Protein AF-A0A9D1WXE5-F1 (afdb_monomer)

Sequence (75 aa):
MRTMNIKSKEDIVNYVNEVGYLPFFRNHIAGFSLENMVEPIYWYDGFSDKEIKWPAWTWREEITKEKSLIYGKFF

InterPro domains:
  IPR056298 AlkZ related [PF24741] (6-75)

Radius of gyration: 12.54 Å; Cα contacts (8 Å, |Δi|>4): 79; chains: 1; bounding box: 38×27×28 Å

Secondary structure (DSSP, 8-state):
-----B-SHHHHHHHHHHHS---SS--SSTT-SHHHHB-HHHH-B---TT--B-HHHHHHHHHHHHTSS------

Solvent-accessible surface area (backbone ato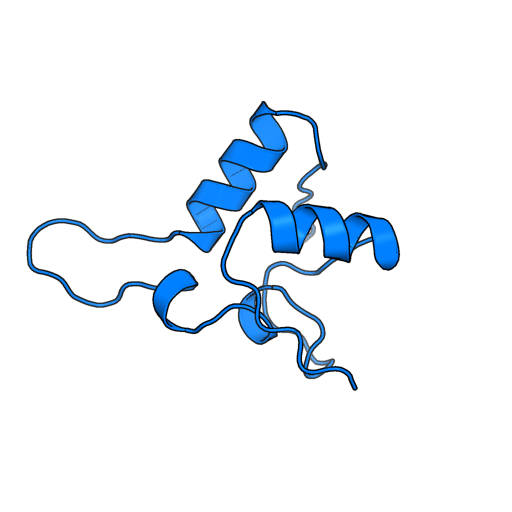ms only — not comparable to full-atom values): 4741 Å² total; per-residue (Å²): 129,87,86,56,76,36,87,51,56,65,50,51,53,55,49,29,72,72,68,72,64,71,45,64,57,74,59,97,52,85,79,56,14,47,62,59,27,35,42,65,74,38,58,52,38,84,82,56,102,85,61,86,47,41,53,55,60,52,33,55,52,49,38,43,74,72,63,77,50,84,86,82,90,85,133

Structure (mmCIF, N/CA/C/O backbone):
data_AF-A0A9D1WXE5-F1
#
_entry.id   AF-A0A9D1WXE5-F1
#
loop_
_atom_site.group_PDB
_atom_site.id
_atom_site.type_symbol
_atom_site.label_atom_id
_atom_site.label_alt_id
_atom_site.label_comp_id
_atom_site.label_asym_id
_atom_site.label_entity_id
_atom_site.label_seq_id
_atom_site.pdbx_PDB_ins_code
_atom_site.Cartn_x
_atom_site.Cartn_y
_atom_site.Cartn_z
_atom_site.occupancy
_atom_site.B_iso_or_equiv
_atom_site.auth_seq_id
_atom_site.auth_comp_id
_atom_site.auth_asym_id
_atom_site.auth_atom_id
_atom_site.pdbx_PDB_model_num
ATOM 1 N N . MET A 1 1 ? -11.956 1.825 -16.764 1.00 51.12 1 MET A N 1
ATOM 2 C CA . MET A 1 1 ? -11.496 1.814 -15.358 1.00 51.12 1 MET A CA 1
ATOM 3 C C . MET A 1 1 ? -10.845 3.147 -15.063 1.00 51.12 1 MET A C 1
ATOM 5 O O . MET A 1 1 ? -10.135 3.650 -15.923 1.00 51.12 1 MET A O 1
ATOM 9 N N . ARG A 1 2 ? -11.142 3.749 -13.910 1.00 52.94 2 ARG A N 1
ATOM 10 C CA . ARG A 1 2 ? -10.556 5.026 -13.491 1.00 52.94 2 ARG A CA 1
ATOM 11 C C . ARG A 1 2 ? -9.056 4.806 -13.277 1.00 52.94 2 ARG A C 1
ATOM 13 O O . ARG A 1 2 ? -8.682 4.001 -12.433 1.00 52.94 2 ARG A O 1
ATOM 20 N N . THR A 1 3 ? -8.210 5.469 -14.059 1.00 56.28 3 THR A N 1
ATOM 21 C CA . THR A 1 3 ? -6.758 5.449 -13.845 1.00 56.28 3 THR A CA 1
ATOM 22 C C . THR A 1 3 ? -6.468 6.315 -12.625 1.00 56.28 3 THR A C 1
ATOM 24 O O . THR A 1 3 ? -6.320 7.529 -12.741 1.00 56.28 3 THR A O 1
ATOM 27 N N . MET A 1 4 ? -6.512 5.726 -11.433 1.00 66.19 4 MET A N 1
ATOM 28 C CA . MET A 1 4 ? -6.111 6.429 -10.219 1.00 66.19 4 MET A CA 1
ATOM 29 C C . MET A 1 4 ? -4.586 6.468 -10.169 1.00 66.19 4 MET A C 1
ATOM 31 O O . MET A 1 4 ? -3.946 5.446 -10.393 1.00 66.19 4 MET A O 1
ATOM 35 N N . ASN A 1 5 ? -4.031 7.656 -9.942 1.00 87.44 5 ASN A N 1
ATOM 36 C CA . ASN A 1 5 ? -2.596 7.898 -9.866 1.00 87.44 5 ASN A CA 1
ATOM 37 C C . ASN A 1 5 ? -2.252 8.120 -8.389 1.00 87.44 5 ASN A C 1
ATOM 39 O O . ASN A 1 5 ? -2.452 9.221 -7.881 1.00 87.44 5 ASN A O 1
ATOM 43 N N . ILE A 1 6 ? -1.854 7.053 -7.695 1.00 94.00 6 ILE A N 1
ATOM 44 C CA . ILE A 1 6 ? -1.524 7.085 -6.265 1.00 94.00 6 ILE A CA 1
ATOM 45 C C . ILE A 1 6 ? -0.155 7.748 -6.097 1.00 94.00 6 ILE A C 1
ATOM 47 O O . ILE A 1 6 ? 0.832 7.297 -6.685 1.00 94.00 6 ILE A O 1
ATOM 51 N N . LYS A 1 7 ? -0.095 8.803 -5.277 1.00 94.81 7 LYS A N 1
ATOM 52 C CA . LYS A 1 7 ? 1.123 9.597 -5.036 1.00 94.81 7 LYS A CA 1
ATOM 53 C C . LYS A 1 7 ? 1.450 9.786 -3.557 1.00 94.81 7 LYS A C 1
ATOM 55 O O . LYS A 1 7 ? 2.448 10.421 -3.222 1.00 94.81 7 LYS A O 1
ATOM 60 N N . SER A 1 8 ? 0.611 9.256 -2.675 1.00 95.69 8 SER A N 1
ATOM 61 C CA . SER A 1 8 ? 0.718 9.421 -1.229 1.00 95.69 8 SER A CA 1
ATOM 62 C C . SER A 1 8 ? 0.100 8.238 -0.484 1.00 95.69 8 SER A C 1
ATOM 64 O O . SER A 1 8 ? -0.632 7.430 -1.064 1.00 95.69 8 SER A O 1
ATOM 66 N N . LYS A 1 9 ? 0.361 8.145 0.825 1.00 96.06 9 LYS A N 1
ATOM 67 C CA . LYS A 1 9 ? -0.308 7.162 1.687 1.00 96.06 9 LYS A CA 1
ATOM 68 C C . LYS A 1 9 ? -1.796 7.472 1.859 1.00 96.06 9 LYS A C 1
ATOM 70 O O . LYS A 1 9 ? -2.600 6.550 1.952 1.00 96.06 9 LYS A O 1
ATOM 75 N N . GLU A 1 10 ? -2.173 8.748 1.852 1.00 97.38 10 GLU A N 1
ATOM 76 C CA . GLU A 1 10 ? -3.556 9.202 1.979 1.00 97.38 10 GLU A CA 1
ATOM 77 C C . GLU A 1 10 ? -4.391 8.741 0.781 1.00 97.38 10 GLU A C 1
ATOM 79 O O . GLU A 1 10 ? -5.519 8.287 0.963 1.00 97.38 10 GLU A O 1
ATOM 84 N N . ASP A 1 11 ? -3.820 8.765 -0.428 1.00 96.81 11 ASP A N 1
ATOM 85 C CA . ASP A 1 11 ? -4.466 8.214 -1.625 1.00 96.81 11 ASP A CA 1
ATOM 86 C C . ASP A 1 11 ? -4.769 6.717 -1.460 1.00 96.81 11 ASP A C 1
ATOM 88 O O . ASP A 1 11 ? -5.855 6.262 -1.821 1.00 96.81 11 ASP A O 1
ATOM 92 N N . ILE A 1 12 ? -3.837 5.951 -0.873 1.00 96.38 12 ILE A N 1
ATOM 93 C CA . ILE A 1 12 ? -4.029 4.520 -0.586 1.00 96.38 12 ILE A CA 1
ATOM 94 C C . ILE A 1 12 ? -5.168 4.334 0.415 1.00 96.38 12 ILE A C 1
ATOM 96 O O . ILE A 1 12 ? -6.065 3.529 0.172 1.00 96.38 12 ILE A O 1
ATOM 100 N N . VAL A 1 13 ? -5.144 5.072 1.529 1.00 97.31 13 VAL A N 1
ATOM 101 C CA . VAL A 1 13 ? -6.167 4.977 2.580 1.00 97.31 13 VAL A CA 1
ATOM 102 C C . VAL A 1 13 ? -7.547 5.317 2.030 1.00 97.31 13 VAL A C 1
ATOM 104 O O . VAL A 1 13 ? -8.487 4.547 2.219 1.00 97.31 13 VAL A O 1
ATOM 107 N N . ASN A 1 14 ? -7.666 6.427 1.303 1.00 96.50 14 ASN A N 1
ATOM 108 C CA . ASN A 1 14 ? -8.925 6.855 0.704 1.00 96.50 14 ASN A CA 1
ATOM 109 C C . ASN A 1 14 ? -9.450 5.824 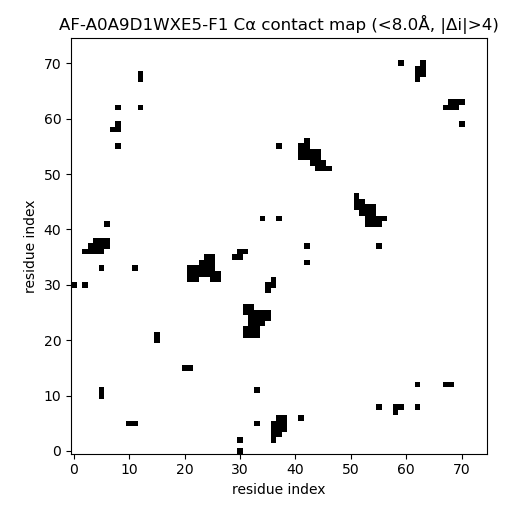-0.296 1.00 96.50 14 ASN A C 1
ATOM 111 O O . ASN A 1 14 ? -10.623 5.461 -0.235 1.00 96.50 14 ASN A O 1
ATOM 115 N N . TYR A 1 15 ? -8.583 5.308 -1.171 1.00 95.25 15 TYR A N 1
ATOM 116 C CA . TYR A 1 15 ? -8.991 4.314 -2.154 1.00 95.25 15 TYR A CA 1
ATOM 117 C C . TYR A 1 15 ? -9.433 3.006 -1.501 1.00 95.25 15 TYR A C 1
ATOM 119 O O . TYR A 1 15 ? -10.499 2.489 -1.818 1.00 95.25 15 TYR A O 1
ATOM 127 N N . VAL A 1 16 ? -8.655 2.473 -0.555 1.00 96.06 16 VAL A N 1
ATOM 128 C CA . VAL A 1 16 ? -9.015 1.232 0.147 1.00 96.06 16 VAL A CA 1
ATOM 129 C C . VAL A 1 16 ? -10.308 1.401 0.942 1.00 96.06 16 VAL A C 1
ATOM 131 O O . VAL A 1 16 ? -11.117 0.481 0.950 1.00 96.06 16 VAL A O 1
ATOM 134 N N . ASN A 1 17 ? -10.555 2.561 1.552 1.00 96.19 17 ASN A N 1
ATOM 135 C CA . ASN A 1 17 ? -11.831 2.834 2.217 1.00 96.19 17 ASN A CA 1
ATOM 136 C C . ASN A 1 17 ? -13.018 2.879 1.237 1.00 96.19 17 ASN A C 1
ATOM 138 O O . ASN A 1 17 ? -14.131 2.536 1.626 1.00 96.19 17 ASN A O 1
ATOM 142 N N . GLU A 1 18 ? -12.798 3.268 -0.023 1.00 95.06 18 GLU A N 1
ATOM 143 C CA . GLU A 1 18 ? -13.817 3.229 -1.081 1.00 95.06 18 GLU A CA 1
ATOM 144 C C . GLU A 1 18 ? -14.092 1.793 -1.562 1.00 95.06 18 GLU A C 1
ATOM 146 O O . GLU A 1 18 ? -15.251 1.412 -1.725 1.00 95.06 18 GLU A O 1
ATOM 151 N N . VAL A 1 19 ? -13.046 0.988 -1.793 1.00 93.19 19 VAL A N 1
ATOM 152 C CA . VAL A 1 19 ? -13.172 -0.321 -2.473 1.00 93.19 19 VAL A CA 1
ATOM 153 C C . VAL A 1 19 ? -13.103 -1.545 -1.551 1.00 93.19 19 VAL A C 1
ATOM 155 O O . VAL A 1 19 ? -13.373 -2.664 -1.981 1.00 93.19 19 VAL A O 1
ATOM 158 N N . GLY A 1 20 ? -12.720 -1.361 -0.291 1.00 95.44 20 GLY A N 1
ATOM 159 C CA . GLY A 1 20 ? -12.598 -2.394 0.741 1.00 95.44 20 GLY A CA 1
ATOM 160 C C . GLY A 1 20 ? -11.211 -3.037 0.859 1.00 95.44 20 GLY A C 1
ATOM 161 O O . GLY A 1 20 ? -10.777 -3.337 1.969 1.00 95.44 20 GLY A O 1
ATOM 162 N N . TYR A 1 21 ? -10.492 -3.253 -0.248 1.00 94.75 21 TYR A N 1
ATOM 163 C CA . TYR A 1 21 ? -9.112 -3.758 -0.222 1.00 94.75 21 TYR A CA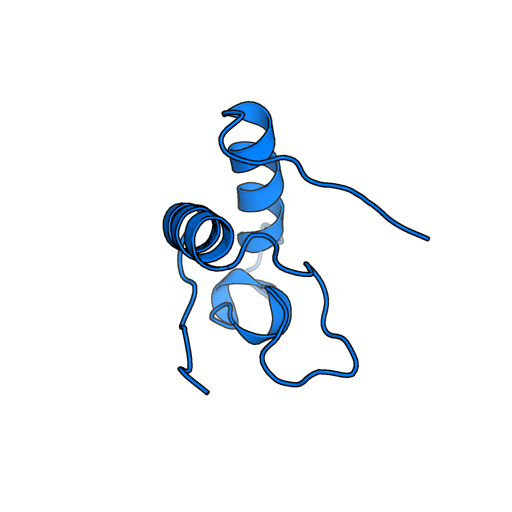 1
ATOM 164 C C . TYR A 1 21 ? -8.349 -3.448 -1.515 1.00 94.75 21 TYR A C 1
ATOM 166 O O . TYR A 1 21 ? -8.936 -3.268 -2.580 1.00 94.75 21 TYR A O 1
ATOM 174 N N . LEU A 1 22 ? -7.017 -3.439 -1.431 1.00 95.31 22 LEU A N 1
ATOM 175 C CA . LEU A 1 22 ? -6.132 -3.242 -2.578 1.00 95.31 22 LEU A CA 1
ATOM 176 C C . LEU A 1 22 ? -4.953 -4.227 -2.506 1.00 95.31 22 LEU A C 1
ATOM 178 O O . LEU A 1 22 ? -4.187 -4.179 -1.539 1.00 95.31 22 LEU A O 1
ATOM 182 N N . PRO A 1 23 ? -4.763 -5.108 -3.506 1.00 95.56 23 PRO A N 1
ATOM 183 C CA . PRO A 1 23 ? -3.567 -5.939 -3.591 1.00 95.56 23 PRO A CA 1
ATOM 184 C C . PRO A 1 23 ? -2.301 -5.086 -3.681 1.00 95.56 23 PRO A C 1
ATOM 186 O O . PRO A 1 23 ? -2.259 -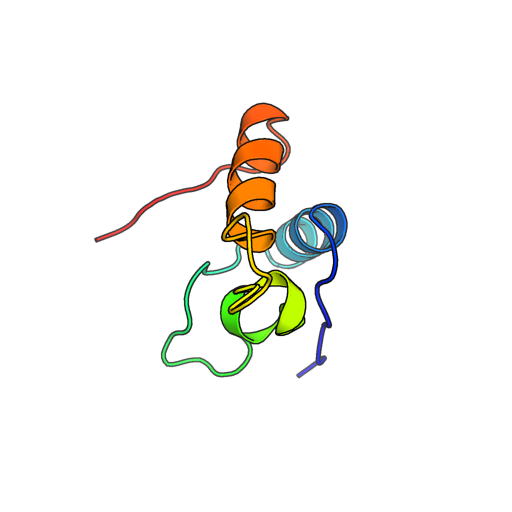4.112 -4.426 1.00 95.56 23 PRO A O 1
ATOM 189 N N . PHE A 1 24 ? -1.246 -5.459 -2.959 1.00 95.25 24 PHE A N 1
ATOM 190 C CA . PHE A 1 24 ? 0.004 -4.696 -2.994 1.00 95.25 24 PHE A CA 1
ATOM 191 C C . PHE A 1 24 ? 0.731 -4.867 -4.340 1.00 95.25 24 PHE A C 1
ATOM 193 O O . PHE A 1 24 ? 1.090 -3.888 -4.988 1.00 95.25 24 PHE A O 1
ATOM 200 N N . PHE A 1 25 ? 0.877 -6.113 -4.797 1.00 94.00 25 PHE A N 1
ATOM 201 C CA . PHE A 1 25 ? 1.561 -6.465 -6.044 1.00 94.00 25 PHE A CA 1
ATOM 202 C C . PHE A 1 25 ? 0.605 -6.642 -7.219 1.00 94.00 25 PHE A C 1
ATOM 204 O O . PHE A 1 25 ? -0.569 -6.988 -7.042 1.00 94.00 25 PHE A O 1
ATOM 211 N N . ARG A 1 26 ? 1.136 -6.444 -8.432 1.00 93.44 26 ARG A N 1
ATOM 212 C CA . ARG A 1 26 ? 0.475 -6.816 -9.688 1.00 93.44 26 ARG A CA 1
ATOM 213 C C . ARG A 1 26 ? -0.037 -8.253 -9.650 1.00 93.44 26 ARG A C 1
ATOM 215 O O . ARG A 1 26 ? 0.624 -9.162 -9.159 1.00 93.44 26 ARG A O 1
ATOM 222 N N . ASN A 1 27 ? -1.221 -8.437 -10.216 1.00 91.88 27 ASN A N 1
ATOM 223 C CA . ASN A 1 27 ? -1.873 -9.728 -10.392 1.00 91.88 27 ASN A CA 1
ATOM 224 C C . ASN A 1 27 ? -2.493 -9.798 -11.801 1.00 91.88 27 ASN A C 1
ATOM 226 O O . ASN A 1 27 ? -2.243 -8.934 -12.643 1.00 91.88 27 ASN A O 1
ATOM 230 N N . HIS A 1 28 ? -3.284 -10.835 -12.079 1.00 93.62 28 HIS A N 1
ATOM 231 C CA . HIS A 1 28 ? -3.888 -11.054 -13.398 1.00 93.62 28 HIS A CA 1
ATOM 232 C C . HIS A 1 28 ? -5.009 -10.060 -13.757 1.00 93.62 28 HIS A C 1
ATOM 234 O O . HIS A 1 28 ? -5.480 -10.059 -14.892 1.00 93.62 28 HIS A O 1
ATOM 240 N N . ILE A 1 29 ? -5.430 -9.20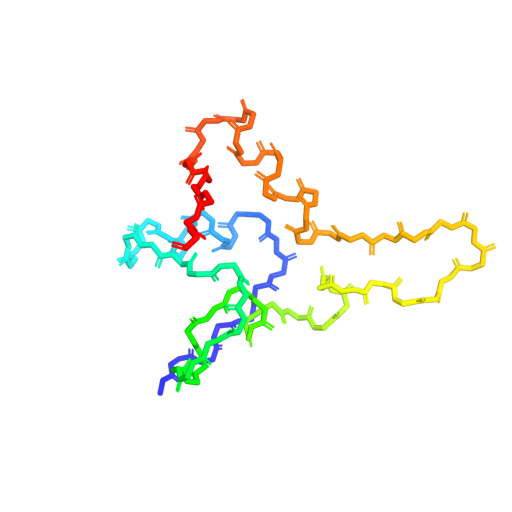9 -12.819 1.00 90.81 29 ILE A N 1
ATOM 241 C CA . ILE A 1 29 ? -6.429 -8.163 -13.024 1.00 90.81 29 ILE A CA 1
ATOM 242 C C . ILE A 1 29 ? -5.697 -6.834 -13.240 1.00 90.81 29 ILE A C 1
ATOM 244 O O . ILE A 1 29 ? -5.135 -6.240 -12.319 1.00 90.81 29 ILE A O 1
ATOM 248 N N . ALA A 1 30 ? -5.701 -6.358 -14.484 1.00 89.06 30 ALA A N 1
ATOM 249 C CA . ALA A 1 30 ? -5.036 -5.115 -14.856 1.00 89.06 30 ALA A CA 1
ATOM 250 C C . ALA A 1 30 ? -5.645 -3.911 -14.124 1.00 89.06 30 ALA A C 1
ATOM 252 O O . ALA A 1 30 ? -6.859 -3.728 -14.128 1.00 89.06 30 ALA A O 1
ATOM 253 N N . GLY A 1 31 ? -4.796 -3.064 -13.538 1.00 89.69 31 GLY A N 1
ATOM 254 C CA . GLY A 1 31 ? -5.248 -1.864 -12.827 1.00 89.69 31 GLY A CA 1
ATOM 255 C C . GLY A 1 31 ? -5.841 -2.149 -11.446 1.00 89.69 31 GLY A C 1
ATOM 256 O O . GLY A 1 31 ? -6.521 -1.287 -10.902 1.00 89.69 31 GLY A O 1
ATOM 257 N N . PHE A 1 32 ? -5.600 -3.340 -10.890 1.00 90.62 32 PHE A N 1
ATOM 258 C CA . PHE A 1 32 ? -6.088 -3.747 -9.575 1.00 90.62 32 PHE A CA 1
ATOM 259 C C . PHE A 1 32 ? -4.939 -4.176 -8.653 1.00 90.62 32 PHE A C 1
ATOM 261 O O . PHE A 1 32 ? -4.888 -5.294 -8.140 1.00 90.62 32 PHE A O 1
ATOM 268 N N . SER A 1 33 ? -3.983 -3.271 -8.461 1.00 94.50 33 SER A N 1
ATOM 269 C CA . SER A 1 33 ? -2.964 -3.371 -7.419 1.00 94.50 33 SER A CA 1
ATOM 270 C C . SER A 1 33 ? -2.318 -2.018 -7.152 1.00 94.50 33 SER A C 1
ATOM 272 O O . SER A 1 33 ? -2.316 -1.147 -8.024 1.00 94.50 33 SER A O 1
ATOM 274 N N . LEU A 1 34 ? -1.726 -1.847 -5.969 1.00 94.88 34 LEU A N 1
ATOM 275 C CA . LEU A 1 34 ? -0.942 -0.658 -5.654 1.00 94.88 34 LEU A CA 1
ATOM 276 C C . LEU A 1 34 ? 0.195 -0.483 -6.664 1.00 94.88 34 LEU A C 1
ATOM 278 O O . LEU A 1 34 ? 0.366 0.605 -7.195 1.00 94.88 34 LEU A O 1
ATOM 282 N N . GLU A 1 35 ? 0.894 -1.564 -7.013 1.00 94.06 35 GLU A N 1
ATOM 283 C CA . GLU A 1 35 ? 1.929 -1.557 -8.051 1.00 94.06 35 GLU A CA 1
ATOM 284 C C . GLU A 1 35 ? 1.439 -1.056 -9.420 1.00 94.06 35 GLU A C 1
ATOM 286 O O . GLU A 1 35 ? 2.192 -0.427 -10.158 1.00 94.06 35 GLU A O 1
ATOM 291 N N . ASN A 1 36 ? 0.191 -1.350 -9.793 1.00 92.75 36 ASN A N 1
ATOM 292 C CA . ASN A 1 36 ? -0.378 -0.859 -11.045 1.00 92.75 36 ASN A CA 1
ATOM 293 C C . ASN A 1 36 ? -0.785 0.613 -10.989 1.00 92.75 36 ASN A C 1
ATOM 295 O O . ASN A 1 36 ? -0.824 1.260 -12.034 1.00 92.75 36 ASN A O 1
ATOM 299 N N . MET A 1 37 ? -1.183 1.091 -9.813 1.00 93.62 37 MET A N 1
ATOM 300 C CA . MET A 1 37 ? -1.883 2.365 -9.642 1.00 93.62 37 MET A CA 1
ATOM 301 C C . MET A 1 37 ? -0.983 3.478 -9.105 1.00 93.62 37 MET A C 1
ATOM 303 O O . MET A 1 37 ? -1.318 4.654 -9.225 1.00 93.62 37 MET A O 1
ATOM 307 N N . VAL A 1 38 ? 0.146 3.130 -8.496 1.00 93.38 38 VAL A N 1
ATOM 308 C CA . VAL A 1 38 ? 1.110 4.105 -7.995 1.00 93.38 38 VAL A CA 1
ATOM 309 C C . VAL A 1 38 ? 1.927 4.709 -9.133 1.00 93.38 38 VAL A C 1
ATOM 311 O O . VAL A 1 38 ? 2.278 4.028 -10.099 1.00 93.38 38 VAL A O 1
ATOM 314 N N . GLU A 1 39 ? 2.264 5.992 -9.017 1.00 90.94 39 GLU A N 1
ATOM 315 C CA . GLU A 1 39 ? 3.211 6.604 -9.945 1.00 90.94 39 GLU A CA 1
ATOM 316 C C . GLU A 1 39 ? 4.567 5.872 -9.866 1.00 90.94 39 GLU A C 1
ATOM 318 O O . GLU A 1 39 ? 5.049 5.614 -8.757 1.00 90.94 39 GLU A O 1
ATOM 323 N N . PRO A 1 40 ? 5.220 5.551 -11.002 1.00 88.19 40 PRO A N 1
ATOM 324 C CA . PRO A 1 40 ? 6.440 4.739 -11.009 1.00 88.19 40 PRO A CA 1
ATOM 325 C C . PRO A 1 40 ? 7.548 5.236 -10.070 1.00 88.19 40 PRO A C 1
ATOM 327 O O . PRO A 1 40 ? 8.228 4.420 -9.451 1.00 88.19 40 PRO A O 1
ATOM 330 N N . ILE A 1 41 ? 7.673 6.560 -9.907 1.00 87.31 41 ILE A N 1
ATOM 331 C CA . ILE A 1 41 ? 8.645 7.209 -9.012 1.00 87.31 41 ILE A CA 1
ATOM 332 C C . ILE A 1 41 ? 8.467 6.830 -7.531 1.00 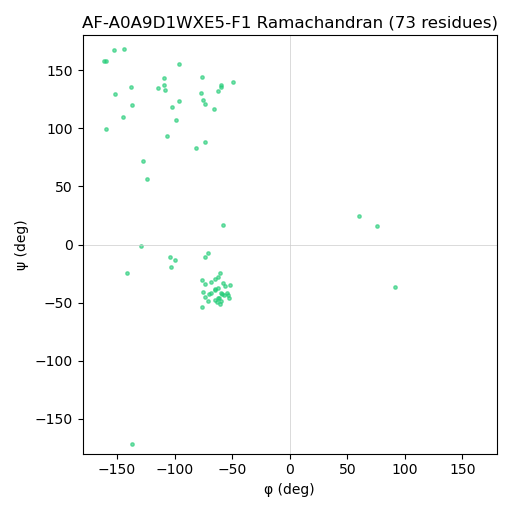87.31 41 ILE A C 1
ATOM 334 O O . ILE A 1 41 ? 9.420 6.886 -6.760 1.00 87.31 41 ILE A O 1
ATOM 338 N N . TYR A 1 42 ? 7.264 6.420 -7.120 1.00 90.62 42 TYR A N 1
ATOM 339 C CA . TYR A 1 42 ? 6.970 6.022 -5.743 1.00 90.62 42 TYR A CA 1
ATOM 340 C C . TYR A 1 42 ? 6.970 4.503 -5.532 1.00 90.62 42 TYR A C 1
ATOM 342 O O . TYR A 1 42 ? 6.975 4.056 -4.382 1.00 90.62 42 TYR A O 1
ATOM 350 N N . TRP A 1 43 ? 6.964 3.696 -6.601 1.00 90.19 43 TRP A N 1
ATOM 351 C CA . TRP A 1 43 ? 7.069 2.239 -6.472 1.00 90.19 43 TRP A CA 1
ATOM 352 C C . TRP A 1 43 ? 8.504 1.812 -6.166 1.00 90.19 43 TRP A C 1
ATOM 354 O O . TRP A 1 43 ? 8.754 1.116 -5.181 1.00 90.19 43 TRP A O 1
ATOM 364 N N . TYR A 1 44 ? 9.440 2.260 -7.002 1.00 79.38 44 TYR A N 1
ATOM 365 C CA . TYR A 1 44 ? 10.865 1.974 -6.897 1.00 79.38 44 TYR A CA 1
ATOM 366 C C . TYR A 1 44 ? 11.654 3.201 -7.353 1.00 79.38 44 TYR A C 1
ATOM 368 O O . TYR A 1 44 ? 11.669 3.518 -8.543 1.00 79.38 44 TYR A O 1
ATOM 376 N N . ASP A 1 45 ? 12.318 3.882 -6.418 1.00 64.00 45 ASP A N 1
ATOM 377 C CA . ASP A 1 45 ? 13.279 4.935 -6.747 1.00 64.00 45 ASP A CA 1
ATOM 378 C C . ASP A 1 45 ? 14.607 4.266 -7.108 1.00 64.00 45 ASP A C 1
ATOM 380 O O . ASP A 1 45 ? 15.469 4.017 -6.262 1.00 64.00 45 ASP A O 1
ATOM 384 N N . GLY A 1 46 ? 14.692 3.832 -8.364 1.00 61.50 46 GLY A N 1
ATOM 385 C CA . GLY A 1 46 ? 15.717 2.898 -8.798 1.00 61.50 46 GLY A CA 1
ATOM 386 C C . GLY A 1 46 ? 17.147 3.399 -8.666 1.00 61.50 46 GLY A C 1
ATOM 387 O O . GLY A 1 46 ? 18.028 2.571 -8.483 1.00 61.50 46 GLY A O 1
ATOM 388 N N . PHE A 1 47 ? 17.419 4.702 -8.733 1.00 53.69 47 PHE A N 1
ATOM 389 C CA . PHE A 1 47 ? 18.796 5.195 -8.768 1.00 53.69 47 PHE A CA 1
ATOM 390 C C . PHE A 1 47 ? 18.877 6.667 -8.348 1.00 53.69 47 PHE A C 1
ATOM 392 O O . PHE A 1 47 ? 18.716 7.568 -9.168 1.00 53.69 47 PHE A O 1
ATOM 399 N N . SER A 1 48 ? 19.241 6.920 -7.090 1.00 50.84 48 SER A N 1
ATOM 400 C CA . SER A 1 48 ? 20.044 8.099 -6.762 1.00 50.84 48 SER A CA 1
ATOM 401 C C . SER A 1 48 ? 21.120 7.720 -5.742 1.00 50.84 48 SER A C 1
ATOM 403 O O . SER A 1 48 ? 20.873 6.965 -4.804 1.00 50.84 48 SER A O 1
ATOM 405 N N . ASP A 1 49 ? 22.339 8.197 -5.993 1.00 56.03 49 ASP A N 1
ATOM 406 C CA . ASP A 1 49 ? 23.650 7.675 -5.570 1.00 56.03 49 ASP A CA 1
ATOM 407 C C . ASP A 1 49 ? 23.947 7.504 -4.063 1.00 56.03 49 ASP A C 1
ATOM 409 O O . ASP A 1 49 ? 25.115 7.367 -3.697 1.00 56.03 49 ASP A O 1
ATOM 413 N N . LYS A 1 50 ? 22.964 7.497 -3.150 1.00 59.22 50 LYS A N 1
ATOM 414 C CA . LYS A 1 50 ? 23.232 7.263 -1.716 1.00 59.22 50 LYS A CA 1
ATOM 415 C C . LYS A 1 50 ? 22.218 6.408 -0.959 1.00 59.22 50 LYS A C 1
ATOM 417 O O . LYS A 1 50 ? 22.628 5.790 0.017 1.00 59.22 50 LYS A O 1
ATOM 422 N N . GLU A 1 51 ? 20.955 6.306 -1.379 1.00 64.94 51 GLU A N 1
ATOM 423 C CA . GLU A 1 51 ? 19.950 5.503 -0.661 1.00 64.94 51 GLU A CA 1
ATOM 424 C C . GLU A 1 51 ? 18.867 4.975 -1.606 1.00 64.94 51 GLU A C 1
ATOM 426 O O . GLU A 1 51 ? 18.250 5.740 -2.343 1.00 64.94 51 GLU A O 1
ATOM 431 N N . ILE A 1 52 ? 18.593 3.668 -1.547 1.00 68.06 52 ILE A N 1
ATOM 432 C CA . ILE A 1 52 ? 17.444 3.077 -2.240 1.00 68.06 52 ILE A CA 1
ATOM 433 C C . ILE A 1 52 ? 16.178 3.479 -1.481 1.00 68.06 52 ILE A C 1
ATOM 435 O O . ILE A 1 52 ? 16.031 3.134 -0.304 1.00 68.06 52 ILE A O 1
ATOM 439 N N . LYS A 1 53 ? 15.246 4.167 -2.148 1.00 76.75 53 LYS A N 1
ATOM 440 C CA . LYS A 1 53 ? 13.956 4.543 -1.559 1.00 76.75 53 LYS A CA 1
ATOM 441 C C . LYS A 1 53 ? 12.817 3.740 -2.169 1.00 76.75 53 LYS A C 1
ATOM 443 O O . LYS A 1 53 ? 12.709 3.559 -3.379 1.00 76.75 53 LYS A O 1
ATOM 448 N N . TRP A 1 54 ? 11.923 3.299 -1.294 1.00 86.94 54 TRP A N 1
ATOM 449 C CA . TRP A 1 54 ? 10.731 2.542 -1.658 1.00 86.94 54 TRP A CA 1
ATOM 450 C C . TRP A 1 54 ? 9.495 3.208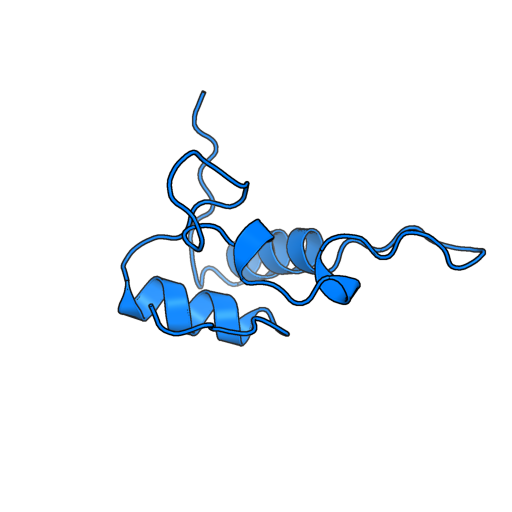 -1.038 1.00 86.94 54 TRP A C 1
ATOM 452 O O . TRP A 1 54 ? 8.956 2.684 -0.062 1.00 86.94 54 TRP A O 1
ATOM 462 N N . PRO A 1 55 ? 9.048 4.378 -1.537 1.00 91.06 55 PRO A N 1
ATOM 463 C CA . PRO A 1 55 ? 7.980 5.145 -0.890 1.00 91.06 55 PRO A CA 1
ATOM 464 C C . PRO A 1 55 ? 6.713 4.327 -0.621 1.00 91.06 55 PRO A C 1
ATOM 466 O O . PRO A 1 55 ? 6.238 4.313 0.510 1.00 91.06 55 PRO A O 1
ATOM 469 N N . ALA A 1 56 ? 6.232 3.548 -1.597 1.00 93.81 56 ALA A N 1
ATOM 470 C CA . ALA A 1 56 ? 5.064 2.678 -1.427 1.00 93.81 56 ALA A CA 1
ATOM 471 C C . ALA A 1 56 ? 5.222 1.649 -0.289 1.00 93.81 56 ALA A C 1
ATOM 473 O O . ALA A 1 56 ? 4.253 1.307 0.394 1.00 93.81 56 ALA A O 1
ATOM 474 N N . TRP A 1 57 ? 6.446 1.172 -0.051 1.00 93.44 57 TRP A N 1
ATOM 475 C CA . TRP A 1 57 ? 6.753 0.253 1.045 1.00 93.44 57 TRP A CA 1
ATOM 476 C C . TRP A 1 57 ? 6.795 0.964 2.394 1.00 93.44 57 TRP A C 1
ATOM 478 O O . TRP A 1 57 ? 6.256 0.438 3.369 1.00 93.44 57 TRP A O 1
ATOM 488 N N . THR A 1 58 ? 7.369 2.166 2.444 1.00 94.12 58 THR A N 1
ATOM 489 C CA . THR A 1 58 ? 7.356 3.012 3.643 1.00 94.12 58 THR A CA 1
ATOM 490 C C . THR A 1 58 ? 5.925 3.385 4.026 1.00 94.12 58 THR A C 1
ATOM 492 O O . THR A 1 58 ? 5.531 3.215 5.177 1.00 94.12 58 THR A O 1
ATOM 495 N N . TRP A 1 59 ? 5.100 3.794 3.059 1.00 95.62 59 TRP A N 1
ATOM 496 C CA . TRP A 1 59 ? 3.694 4.135 3.289 1.00 95.62 59 TRP A CA 1
ATOM 497 C C . TRP A 1 59 ? 2.902 2.972 3.873 1.00 95.62 59 TRP A C 1
ATOM 499 O O . TRP A 1 59 ? 2.148 3.166 4.819 1.00 95.62 59 TRP A O 1
ATOM 509 N N . ARG A 1 60 ? 3.107 1.746 3.375 1.00 95.00 60 ARG A N 1
ATOM 510 C CA . ARG A 1 60 ? 2.493 0.541 3.956 1.00 95.00 60 ARG A CA 1
ATOM 511 C C . ARG A 1 60 ? 2.791 0.419 5.454 1.00 95.00 60 ARG A C 1
ATOM 513 O O . ARG A 1 60 ? 1.903 0.071 6.234 1.00 95.00 60 ARG A O 1
ATOM 520 N N . GLU A 1 61 ? 4.031 0.675 5.860 1.00 94.62 61 GLU A N 1
ATOM 521 C CA . GLU A 1 61 ? 4.434 0.600 7.266 1.00 94.62 61 GLU A CA 1
ATOM 522 C C . GLU A 1 61 ? 3.838 1.731 8.102 1.00 94.62 61 GLU A C 1
ATOM 524 O O . GLU A 1 61 ? 3.357 1.476 9.205 1.00 94.62 61 GLU A O 1
ATOM 529 N N . GLU A 1 62 ? 3.836 2.957 7.582 1.00 96.69 62 GLU A N 1
ATOM 530 C CA . GLU A 1 62 ? 3.224 4.120 8.231 1.00 96.69 62 GLU A CA 1
ATOM 531 C C . GLU A 1 62 ? 1.723 3.920 8.449 1.00 96.69 62 GLU A C 1
ATOM 533 O O . GLU A 1 62 ? 1.262 3.996 9.583 1.00 96.69 62 GLU A O 1
ATOM 538 N N . ILE A 1 63 ? 0.987 3.544 7.400 1.00 97.31 63 ILE A N 1
ATOM 539 C CA . ILE A 1 63 ? -0.454 3.254 7.453 1.00 97.31 63 ILE A CA 1
ATOM 540 C C . ILE A 1 63 ? -0.766 2.201 8.527 1.00 97.31 63 ILE A C 1
ATOM 542 O O . ILE A 1 63 ? -1.734 2.332 9.279 1.00 97.31 63 ILE A O 1
ATOM 546 N N . THR A 1 64 ? 0.066 1.158 8.619 1.00 94.75 64 THR A N 1
ATOM 547 C CA . THR A 1 64 ? -0.103 0.091 9.616 1.00 94.75 64 THR A CA 1
ATOM 548 C C . THR A 1 64 ? 0.166 0.605 11.036 1.00 94.75 64 THR A C 1
ATOM 550 O O . THR A 1 64 ? -0.583 0.283 11.959 1.00 94.75 64 THR A O 1
ATOM 553 N N . LYS A 1 65 ? 1.209 1.427 11.231 1.00 96.69 65 LYS A N 1
ATOM 554 C CA . LYS A 1 65 ? 1.542 2.047 12.530 1.00 96.69 65 LYS A CA 1
ATOM 555 C C . LYS A 1 65 ? 0.459 3.024 12.994 1.00 96.69 65 LYS A C 1
ATOM 557 O O . LYS A 1 65 ? 0.136 3.056 14.179 1.00 96.69 65 LYS A O 1
ATOM 562 N N . GLU A 1 66 ? -0.115 3.776 12.062 1.00 97.38 66 GLU A N 1
ATOM 563 C CA . GLU A 1 66 ? -1.212 4.724 12.287 1.00 97.38 66 GLU A CA 1
ATOM 564 C C . GLU A 1 66 ? -2.562 4.029 12.519 1.00 97.38 66 GLU A C 1
ATOM 566 O O . GLU A 1 66 ? -3.511 4.665 12.973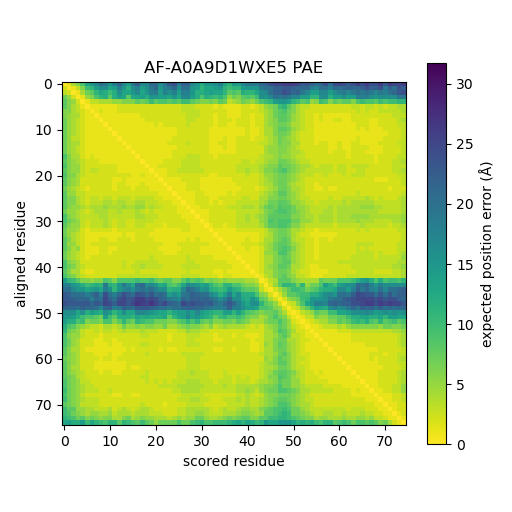 1.00 97.38 66 GLU A O 1
ATOM 571 N N . LYS A 1 67 ? -2.645 2.713 12.272 1.00 96.25 67 LYS A N 1
ATOM 572 C CA . LYS A 1 67 ? -3.867 1.898 12.379 1.00 96.25 67 LYS A CA 1
ATOM 573 C C . LYS A 1 67 ? -4.995 2.371 11.455 1.00 96.25 67 LYS A C 1
ATOM 575 O O . LYS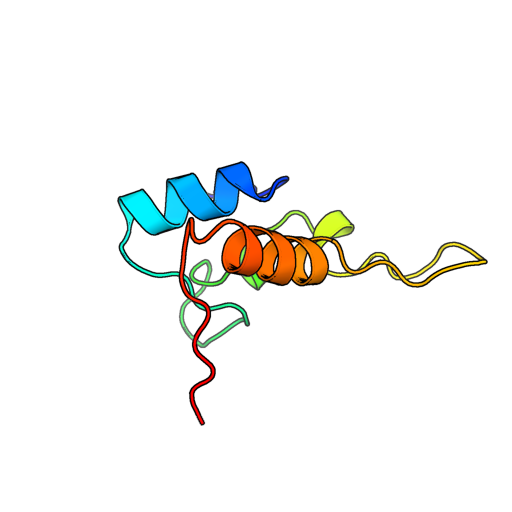 A 1 67 ? -6.161 2.091 11.725 1.00 96.25 67 LYS A O 1
ATOM 580 N N . SER A 1 68 ? -4.660 3.060 10.363 1.00 96.88 68 SER A N 1
ATOM 581 C CA . SER A 1 68 ? -5.637 3.510 9.365 1.00 96.88 68 SER A CA 1
ATOM 582 C C . SER A 1 68 ? -6.139 2.353 8.505 1.00 96.88 68 SER A C 1
ATOM 584 O O . SER A 1 68 ? -7.302 2.341 8.125 1.00 96.88 68 SER A O 1
ATOM 586 N N . LEU A 1 69 ? -5.273 1.374 8.225 1.00 96.94 69 LEU A N 1
ATOM 587 C CA . LEU A 1 69 ? -5.599 0.117 7.551 1.00 96.94 69 LEU A CA 1
ATOM 588 C C . LEU A 1 69 ? -4.769 -1.027 8.147 1.00 96.94 69 LEU A C 1
ATOM 590 O O . LEU A 1 69 ? -3.791 -0.805 8.862 1.00 96.94 69 LEU A O 1
ATOM 594 N N . ILE A 1 70 ? -5.133 -2.261 7.798 1.00 95.31 70 ILE A N 1
ATOM 595 C CA . ILE A 1 70 ? -4.373 -3.466 8.138 1.00 95.31 70 ILE A CA 1
ATOM 596 C C . ILE A 1 70 ? -3.710 -4.001 6.867 1.00 95.31 70 ILE A C 1
ATOM 598 O O . ILE A 1 70 ? -4.361 -4.156 5.835 1.00 95.31 70 ILE A O 1
ATOM 602 N N . TYR A 1 71 ? -2.422 -4.329 6.953 1.00 94.44 71 TYR A N 1
ATOM 603 C CA . TYR A 1 71 ? -1.706 -5.053 5.906 1.00 94.44 71 TYR A CA 1
ATOM 604 C C . TYR A 1 71 ? -1.670 -6.555 6.219 1.00 94.44 71 TYR A C 1
ATOM 606 O O . TYR A 1 71 ? -1.180 -6.965 7.272 1.00 94.44 71 TYR A O 1
ATOM 614 N N . GLY A 1 72 ? -2.169 -7.377 5.292 1.00 92.88 72 GLY A N 1
ATOM 615 C CA . GLY A 1 72 ? -2.143 -8.838 5.378 1.00 92.88 72 GLY A CA 1
ATOM 616 C C . GLY A 1 72 ? -1.257 -9.453 4.296 1.00 92.88 72 GLY A C 1
ATOM 617 O O . GLY A 1 72 ? -1.342 -9.070 3.129 1.00 92.88 72 GLY A O 1
ATOM 618 N N . LYS A 1 73 ? -0.419 -10.425 4.672 1.00 89.56 73 LYS A N 1
ATOM 619 C CA . LYS A 1 73 ? 0.359 -11.241 3.731 1.00 89.56 73 LYS A CA 1
ATOM 620 C C . LYS A 1 73 ? -0.306 -12.608 3.583 1.00 89.56 73 LYS A C 1
ATOM 622 O O . LYS A 1 73 ? -0.392 -13.349 4.558 1.00 89.56 73 LYS A O 1
ATOM 627 N N . PHE A 1 74 ? -0.738 -12.926 2.369 1.00 84.69 74 PHE A N 1
ATOM 628 C CA . PHE A 1 74 ? -1.337 -14.208 2.002 1.00 84.69 74 PHE A CA 1
ATOM 629 C C . PHE A 1 74 ? -0.348 -14.985 1.121 1.00 84.69 74 PHE A C 1
ATOM 631 O O . PHE A 1 74 ? 0.396 -14.362 0.358 1.00 84.69 74 PHE A O 1
ATOM 638 N N . PHE A 1 75 ? -0.302 -16.308 1.279 1.00 77.69 75 PHE A N 1
ATOM 639 C CA . PHE A 1 75 ? 0.584 -17.223 0.552 1.00 77.69 75 PHE A CA 1
ATOM 640 C C . PHE A 1 75 ? -0.239 -18.183 -0.298 1.00 77.69 75 PHE A C 1
ATOM 642 O O . PHE A 1 75 ? -1.338 -18.557 0.173 1.00 77.69 75 PHE A O 1
#

Foldseek 3Di:
DPLAEDEALVSVLVVCVVVVDAAQDDDPDQSGHCVRRYDPCQCWVPDDPPDTDNNSVVSLVVCVVVVSDDDDDDD

pLDDT: mean 87.48, std 13.39, range [50.84, 97.38]

Mean predicted aligned error: 5.06 Å

Organism: NCBI:txid2838463